Protein AF-A0A7C8F9B9-F1 (afdb_monomer)

pLDDT: mean 73.85, std 21.84, range [35.94, 96.12]

Radius of gyration: 23.68 Å; Cα contacts (8 Å, |Δi|>4): 58; chains: 1; bounding box: 36×31×82 Å

Foldseek 3Di:
DDDDDDDDDDDDDDPDDPPVPVPVPPVVAQLSLLVVLCVVVVDDLCVLCVQLPHDSVVNVCRNVVVDNDPDPSSQVSSCVSSVHRDDD

Mean predicted aligned error: 13.32 Å

Structure (mmCIF, N/CA/C/O backbone):
data_AF-A0A7C8F9B9-F1
#
_entry.id   AF-A0A7C8F9B9-F1
#
loop_
_atom_site.group_PDB
_atom_site.id
_atom_site.type_symbol
_atom_site.label_atom_id
_atom_site.label_alt_id
_atom_site.label_comp_id
_atom_site.label_asym_id
_atom_site.label_entity_id
_atom_site.label_seq_id
_atom_site.pdbx_PDB_ins_code
_atom_site.Cartn_x
_atom_site.Cartn_y
_atom_site.Cartn_z
_atom_site.occupancy
_atom_site.B_iso_or_equiv
_atom_site.auth_seq_id
_atom_site.auth_comp_id
_atom_site.auth_asym_id
_atom_site.auth_atom_id
_atom_site.pdbx_PDB_model_num
ATOM 1 N N . MET A 1 1 ? -25.764 15.127 68.092 1.00 40.88 1 MET A N 1
ATOM 2 C CA . MET A 1 1 ? -24.570 14.253 68.145 1.00 40.88 1 MET A CA 1
ATOM 3 C C . MET A 1 1 ? -23.844 14.382 66.821 1.00 40.88 1 MET A C 1
ATOM 5 O O . MET A 1 1 ? -24.481 14.219 65.792 1.00 40.88 1 MET A O 1
ATOM 9 N N . GLY A 1 2 ? -22.583 14.812 66.854 1.00 40.97 2 GLY A N 1
ATOM 10 C CA . GLY A 1 2 ? -21.777 15.094 65.666 1.00 40.97 2 GLY A CA 1
ATOM 11 C C . GLY A 1 2 ? -20.657 14.081 65.420 1.00 40.97 2 GLY A C 1
ATOM 12 O O . GLY A 1 2 ? -20.551 13.089 66.138 1.00 40.97 2 GLY A O 1
ATOM 13 N N . ARG A 1 3 ? -19.783 14.478 64.478 1.00 42.84 3 ARG A N 1
ATOM 14 C CA . ARG A 1 3 ? -18.569 13.841 63.913 1.00 42.84 3 ARG A CA 1
ATOM 15 C C . ARG A 1 3 ? -18.857 12.966 62.679 1.00 42.84 3 ARG A C 1
ATOM 17 O O . ARG A 1 3 ? -19.699 12.092 62.741 1.00 42.84 3 ARG A O 1
ATOM 24 N N . GLY A 1 4 ? -18.195 13.145 61.538 1.00 40.38 4 GLY A N 1
ATOM 25 C CA . GLY A 1 4 ? -17.048 13.991 61.230 1.00 40.38 4 GLY A CA 1
ATOM 26 C C . GLY A 1 4 ? -16.819 14.108 59.723 1.00 40.38 4 GLY A C 1
ATOM 27 O O . GLY A 1 4 ? -17.351 13.348 58.921 1.00 40.38 4 GLY A O 1
ATOM 28 N N . VAL A 1 5 ? -16.046 15.135 59.398 1.00 48.09 5 VAL A N 1
ATOM 29 C CA . VAL A 1 5 ? -15.694 15.654 58.080 1.00 48.09 5 VAL A CA 1
ATOM 30 C C . VAL A 1 5 ? -14.688 14.729 57.396 1.00 48.09 5 VAL A C 1
ATOM 32 O O . VAL A 1 5 ? -13.700 14.337 58.012 1.00 48.09 5 VAL A O 1
ATOM 35 N N . GLY A 1 6 ? -14.903 14.453 56.112 1.00 37.84 6 GLY A N 1
ATOM 36 C CA . GLY A 1 6 ? -13.895 13.933 55.193 1.00 37.84 6 GLY A CA 1
ATOM 37 C C . GLY A 1 6 ? -13.851 14.826 53.960 1.00 37.84 6 GLY A C 1
ATOM 38 O O . GLY A 1 6 ? -14.624 14.640 53.029 1.00 37.84 6 GLY A O 1
ATOM 39 N N . SER A 1 7 ? -12.984 15.835 54.001 1.00 47.53 7 SER A N 1
ATOM 40 C CA . SER A 1 7 ? -12.593 16.634 52.844 1.00 47.53 7 SER A CA 1
ATOM 41 C C . SER A 1 7 ? -11.615 15.820 52.000 1.00 47.53 7 SER A C 1
ATOM 43 O O . SER A 1 7 ? -10.580 15.410 52.517 1.00 47.53 7 SER A O 1
ATOM 45 N N . PHE A 1 8 ? -11.911 15.645 50.714 1.00 44.94 8 PHE A N 1
ATOM 46 C CA . PHE A 1 8 ? -10.879 15.636 49.683 1.00 44.94 8 PHE A CA 1
ATOM 47 C C . PHE A 1 8 ? -11.314 16.573 48.561 1.00 44.94 8 PHE A C 1
ATOM 49 O O . PHE A 1 8 ? -12.142 16.267 47.708 1.00 44.94 8 PHE A O 1
ATOM 56 N N . SER A 1 9 ? -10.737 17.765 48.622 1.00 42.16 9 SER A N 1
ATOM 57 C CA . SER A 1 9 ?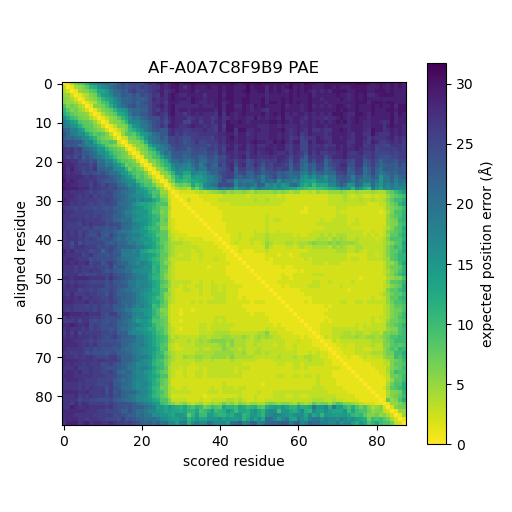 -10.443 18.619 47.485 1.00 42.16 9 SER A CA 1
ATOM 58 C C . SER A 1 9 ? -9.764 17.845 46.351 1.00 42.16 9 SER A C 1
ATOM 60 O O . SER A 1 9 ? -8.826 17.091 46.607 1.00 42.16 9 SER A O 1
ATOM 62 N N . GLY A 1 10 ? -10.128 18.163 45.109 1.00 40.88 10 GLY A N 1
ATOM 63 C CA . GLY A 1 10 ? -9.237 17.993 43.960 1.00 40.88 10 GLY A CA 1
ATOM 64 C C . GLY A 1 10 ? -9.774 17.068 42.878 1.00 40.88 10 GLY A C 1
ATOM 65 O O . GLY A 1 10 ? -9.486 15.883 42.873 1.00 40.88 10 GLY A O 1
ATOM 66 N N . PHE A 1 11 ? -10.493 17.619 41.905 1.00 41.91 11 PHE A N 1
ATOM 67 C CA . PHE A 1 11 ? -9.870 18.034 40.646 1.00 41.91 11 PHE A CA 1
ATOM 68 C C . PHE A 1 11 ? -10.957 18.603 39.731 1.00 41.91 11 PHE A C 1
ATOM 70 O O . PHE A 1 11 ? -11.772 17.884 39.162 1.00 41.91 11 PHE A O 1
ATOM 77 N N . ALA A 1 12 ? -10.932 19.920 39.540 1.00 47.94 12 ALA A N 1
ATOM 78 C CA . ALA A 1 12 ? -11.345 20.457 38.261 1.00 47.94 12 ALA A CA 1
ATOM 79 C C . ALA A 1 12 ? -10.436 19.836 37.193 1.00 47.94 12 ALA A C 1
ATOM 81 O O . ALA A 1 12 ? -9.221 20.008 37.247 1.00 47.94 12 ALA A O 1
ATOM 82 N N . ARG A 1 13 ? -11.015 19.112 36.243 1.00 41.69 13 ARG A N 1
ATOM 83 C CA . ARG A 1 13 ? -10.503 18.957 34.877 1.00 41.69 13 ARG A CA 1
ATOM 84 C C . ARG A 1 13 ? -11.699 18.477 34.063 1.00 41.69 13 ARG A C 1
ATOM 86 O O . ARG A 1 13 ? -12.150 17.357 34.224 1.00 41.69 13 ARG A O 1
ATOM 93 N N . SER A 1 14 ? -12.393 19.431 33.440 1.00 43.06 14 SER A N 1
ATOM 94 C CA . SER A 1 14 ? -12.169 19.746 32.024 1.00 43.06 14 SER A CA 1
ATOM 95 C C . SER A 1 14 ? -12.728 18.579 31.215 1.00 43.06 14 SER A C 1
ATOM 97 O O . SER A 1 14 ? -12.213 17.473 31.301 1.00 43.06 14 SER A O 1
ATOM 99 N N . LEU A 1 15 ? -13.843 18.714 30.491 1.00 45.38 15 LEU A N 1
ATOM 100 C CA . LEU A 1 15 ? -13.846 19.285 29.132 1.00 45.38 15 LEU A CA 1
ATOM 101 C C . LEU A 1 15 ? -12.528 19.046 28.363 1.00 45.38 15 LEU A C 1
ATOM 103 O O . LEU A 1 15 ? -12.140 19.851 27.523 1.00 45.38 15 LEU A O 1
ATOM 107 N N . TYR A 1 16 ? -11.841 17.933 28.650 1.00 37.28 16 TYR A N 1
ATOM 108 C CA . TYR A 1 16 ? -10.816 17.390 27.794 1.00 37.28 16 TYR A CA 1
ATOM 109 C C . TYR A 1 16 ? -11.547 16.540 26.763 1.00 37.28 16 TYR A C 1
ATOM 111 O O . TYR A 1 16 ? -12.052 15.466 27.064 1.00 37.28 16 TYR A O 1
ATOM 119 N 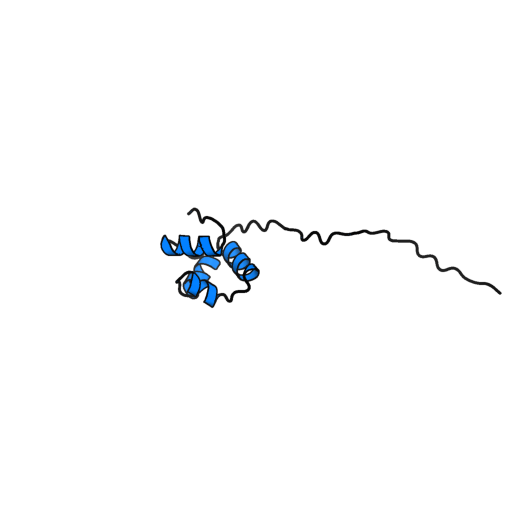N . SER A 1 17 ? -11.877 17.121 25.617 1.00 35.94 17 SER A N 1
ATOM 120 C CA . SER A 1 17 ? -10.946 17.024 24.499 1.00 35.94 17 SER A CA 1
ATOM 121 C C . SER A 1 17 ? -10.462 15.583 24.316 1.00 35.94 17 SER A C 1
ATOM 123 O O . SER A 1 17 ? -9.314 15.252 24.557 1.00 35.94 17 SER A O 1
ATOM 125 N N . VAL A 1 18 ? -11.370 14.717 23.879 1.00 41.62 18 VAL A N 1
ATOM 126 C CA . VAL A 1 18 ? -11.014 13.873 22.741 1.00 41.62 18 VAL A CA 1
ATOM 127 C C . VAL A 1 18 ? -11.403 14.716 21.517 1.00 41.62 18 VAL A C 1
ATOM 129 O O . VAL A 1 18 ? -12.383 14.449 20.841 1.00 41.62 18 VAL A O 1
ATOM 132 N N . ILE A 1 19 ? -10.831 15.914 21.314 1.00 42.06 19 ILE A N 1
ATOM 133 C CA . ILE A 1 19 ? -9.681 16.039 20.404 1.00 42.06 19 ILE A CA 1
ATOM 134 C C . ILE A 1 19 ? -9.233 14.638 20.020 1.00 42.06 19 ILE A C 1
ATOM 136 O O . ILE A 1 19 ? -8.414 14.011 20.681 1.00 42.06 19 ILE A O 1
ATOM 140 N N . ILE A 1 20 ? -9.912 14.116 18.998 1.00 45.06 20 ILE A N 1
ATOM 141 C CA . ILE A 1 20 ? -9.266 13.254 18.031 1.00 45.06 20 ILE A CA 1
ATOM 142 C C . ILE A 1 20 ? -8.008 14.043 17.713 1.00 45.06 20 ILE A C 1
ATOM 144 O O . ILE A 1 20 ? -8.071 15.090 17.066 1.00 45.06 20 ILE A O 1
ATOM 148 N N . GLU A 1 21 ? -6.907 13.650 18.341 1.00 46.25 21 GLU A N 1
ATOM 149 C CA . GLU A 1 21 ? -5.602 13.966 17.825 1.00 46.25 21 GLU A CA 1
ATOM 150 C C . GLU A 1 21 ? -5.665 13.367 16.424 1.00 46.25 21 GLU A C 1
ATOM 152 O O . GLU A 1 21 ? -5.450 12.175 16.216 1.00 46.25 21 GLU A O 1
ATOM 157 N N . GLU A 1 22 ? -6.057 14.195 15.452 1.00 50.91 22 GLU A N 1
ATOM 158 C CA . GLU A 1 22 ? -5.521 14.136 14.108 1.00 50.91 22 GLU A CA 1
ATOM 159 C C . GLU A 1 22 ? -4.014 14.327 14.286 1.00 50.91 22 GLU A C 1
ATOM 161 O O . GLU A 1 22 ? -3.441 15.366 13.971 1.00 50.91 22 GLU A O 1
ATOM 166 N N . GLU A 1 23 ? -3.361 13.331 14.889 1.00 43.69 23 GLU A N 1
ATOM 167 C CA . GLU A 1 23 ? -1.963 13.097 14.668 1.00 43.69 23 GLU A CA 1
ATOM 168 C C . GLU A 1 23 ? -1.918 12.906 13.165 1.00 43.69 23 GLU A C 1
ATOM 170 O O . GLU A 1 23 ? -2.403 11.916 12.607 1.00 43.69 23 GLU A O 1
ATOM 175 N N . ILE A 1 24 ? -1.454 13.959 12.504 1.00 49.53 24 ILE A N 1
ATOM 176 C CA . ILE A 1 24 ? -1.111 13.972 11.103 1.00 49.53 24 ILE A CA 1
ATOM 177 C C . ILE A 1 24 ? -0.003 12.931 11.008 1.00 49.53 24 ILE A C 1
ATOM 179 O O . ILE A 1 24 ? 1.178 13.231 11.156 1.00 49.53 24 ILE A O 1
ATOM 183 N N . TYR A 1 25 ? -0.403 11.667 10.886 1.00 43.53 25 TYR A N 1
ATOM 184 C CA . TYR A 1 25 ? 0.480 10.552 10.638 1.00 43.53 25 TYR A CA 1
ATOM 185 C C . TYR A 1 25 ? 0.954 10.802 9.210 1.00 43.53 25 TYR A C 1
ATOM 187 O O . TYR A 1 25 ? 0.321 10.356 8.248 1.00 43.53 25 TYR A O 1
ATOM 195 N N . GLU A 1 26 ? 1.987 11.638 9.075 1.00 46.56 26 GLU A N 1
ATOM 196 C CA . GLU A 1 26 ? 2.783 11.755 7.866 1.00 46.56 26 GLU A CA 1
ATOM 197 C C . GLU A 1 26 ? 3.390 10.374 7.677 1.00 46.56 26 GLU A C 1
ATOM 199 O O . GLU A 1 26 ? 4.415 10.037 8.270 1.00 46.56 26 GLU A O 1
ATOM 204 N N . ALA A 1 27 ? 2.693 9.519 6.937 1.00 54.56 27 ALA A N 1
ATOM 205 C CA . ALA A 1 27 ? 3.216 8.228 6.557 1.00 54.56 27 ALA A CA 1
ATOM 206 C C . ALA A 1 27 ? 4.492 8.490 5.745 1.00 54.56 27 ALA A C 1
ATOM 208 O O . ALA A 1 27 ? 4.443 8.956 4.606 1.00 54.56 27 ALA A O 1
ATOM 209 N N . LYS A 1 28 ? 5.646 8.252 6.375 1.00 72.44 28 LYS A N 1
ATOM 210 C CA . LYS A 1 28 ? 6.974 8.569 5.840 1.00 72.44 28 LYS A CA 1
ATOM 211 C C . LYS A 1 28 ? 7.341 7.631 4.699 1.00 72.44 28 LYS A C 1
ATOM 213 O O . LYS A 1 28 ? 8.217 7.946 3.896 1.00 72.44 28 LYS A O 1
ATOM 218 N N . THR A 1 29 ? 6.692 6.470 4.631 1.00 83.12 29 THR A N 1
ATOM 219 C CA . THR A 1 29 ? 6.939 5.448 3.615 1.00 83.12 29 THR A CA 1
ATOM 220 C C . THR A 1 29 ? 5.649 4.997 2.933 1.00 83.12 29 THR A C 1
ATOM 222 O O . THR A 1 29 ? 4.572 4.997 3.528 1.00 83.12 29 THR A O 1
ATOM 225 N N . LEU A 1 30 ? 5.765 4.530 1.684 1.00 85.44 30 LEU A N 1
ATOM 226 C CA . LEU A 1 30 ? 4.641 3.966 0.925 1.00 85.44 30 LEU A CA 1
ATOM 227 C C . LEU A 1 30 ? 3.931 2.834 1.686 1.00 85.44 30 LEU A C 1
ATOM 229 O O . LEU A 1 30 ? 2.722 2.660 1.565 1.00 85.44 30 LEU A O 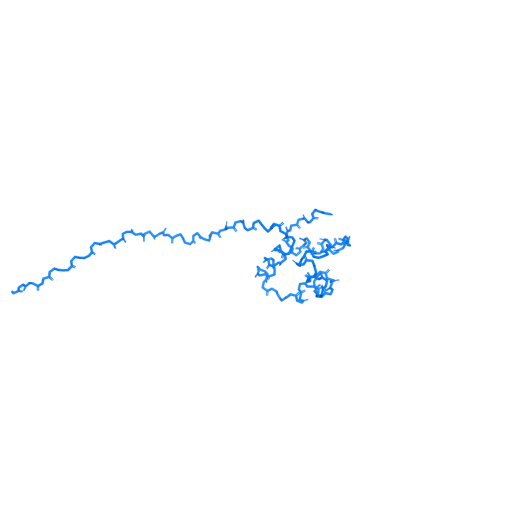1
ATOM 233 N N . GLY A 1 31 ? 4.673 2.054 2.472 1.00 89.00 31 GLY A N 1
ATOM 234 C CA . GLY A 1 31 ? 4.090 0.978 3.261 1.00 89.00 31 GLY A CA 1
ATOM 235 C C . GLY A 1 31 ? 3.211 1.458 4.400 1.00 89.00 31 GLY A C 1
ATOM 236 O O . GLY A 1 31 ? 2.127 0.915 4.587 1.00 89.00 31 GLY A O 1
ATOM 237 N N . GLU A 1 32 ? 3.629 2.511 5.095 1.00 87.94 32 GLU A N 1
ATOM 238 C CA . GLU A 1 32 ? 2.807 3.152 6.122 1.00 87.94 32 GLU A CA 1
ATOM 239 C C . GLU A 1 32 ? 1.554 3.785 5.510 1.00 87.94 32 GLU A C 1
ATOM 241 O O . GLU A 1 32 ? 0.483 3.694 6.103 1.00 87.94 32 GLU A O 1
ATOM 246 N N . GLN A 1 33 ? 1.659 4.358 4.303 1.00 88.69 33 GLN A N 1
ATOM 247 C CA . GLN A 1 33 ? 0.503 4.893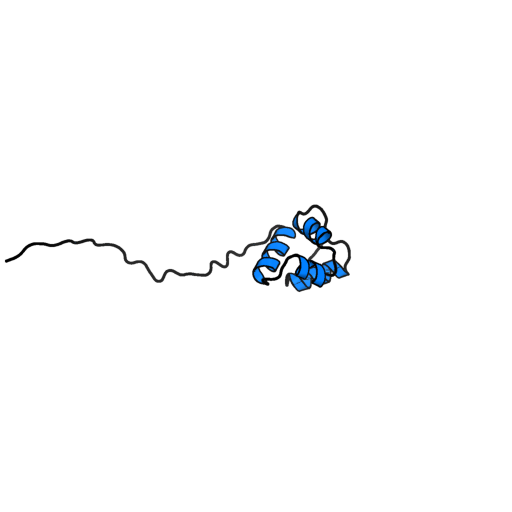 3.573 1.00 88.69 33 GLN A CA 1
ATOM 248 C C . GLN A 1 33 ? -0.503 3.786 3.251 1.00 88.69 33 GLN A C 1
ATOM 250 O O . GLN A 1 33 ? -1.698 3.948 3.487 1.00 88.69 33 GLN A O 1
ATOM 255 N N . ILE A 1 34 ? -0.018 2.639 2.762 1.00 90.12 34 ILE A N 1
ATOM 256 C CA . ILE A 1 34 ? -0.859 1.469 2.489 1.00 90.12 34 ILE A CA 1
ATOM 257 C C . ILE A 1 34 ? -1.509 0.965 3.780 1.00 90.12 34 ILE A C 1
ATOM 259 O O . ILE A 1 34 ? -2.715 0.749 3.790 1.00 90.12 34 ILE A O 1
ATOM 263 N N . ASP A 1 35 ? -0.753 0.796 4.868 1.00 89.88 35 ASP A N 1
ATOM 264 C CA . ASP A 1 35 ? -1.302 0.286 6.132 1.00 89.88 35 ASP A CA 1
ATOM 265 C C . ASP A 1 35 ? -2.334 1.234 6.747 1.00 89.88 35 ASP A C 1
ATOM 267 O O . ASP A 1 35 ? -3.345 0.774 7.278 1.00 89.88 35 ASP A O 1
ATOM 271 N N . LYS A 1 36 ? -2.103 2.547 6.659 1.00 88.75 36 LYS A N 1
ATOM 272 C CA . LYS A 1 36 ? -3.070 3.558 7.085 1.00 88.75 36 LYS A CA 1
ATOM 273 C C . LYS A 1 36 ? -4.346 3.465 6.249 1.00 88.75 36 LYS A C 1
ATOM 275 O O . LYS A 1 36 ? -5.416 3.273 6.809 1.00 88.75 36 LYS A O 1
ATOM 280 N N . ALA A 1 37 ? -4.233 3.476 4.923 1.00 88.69 37 ALA A N 1
ATOM 281 C CA . ALA A 1 37 ? -5.396 3.402 4.040 1.00 88.69 37 ALA A CA 1
ATOM 282 C C . ALA A 1 37 ? -6.179 2.081 4.171 1.00 88.69 37 ALA A C 1
ATOM 284 O O . ALA A 1 37 ? -7.406 2.078 4.100 1.00 88.69 37 ALA A O 1
ATOM 285 N N . VAL A 1 38 ? -5.503 0.952 4.407 1.00 90.31 38 VAL A N 1
ATOM 286 C CA . VAL A 1 38 ? -6.157 -0.339 4.696 1.00 90.31 38 VAL A CA 1
ATOM 287 C C . VAL A 1 38 ? -6.961 -0.252 5.998 1.00 90.31 38 VAL A C 1
ATOM 289 O O . VAL A 1 38 ? -8.126 -0.640 6.024 1.00 90.31 38 VAL A O 1
ATOM 292 N N . LYS A 1 39 ? -6.378 0.309 7.066 1.00 89.00 39 LYS A N 1
ATOM 293 C CA . LYS A 1 39 ? -7.076 0.503 8.348 1.00 89.00 39 LYS A CA 1
ATOM 294 C C . LYS A 1 39 ? -8.265 1.453 8.221 1.00 89.00 39 LYS A C 1
ATOM 296 O O . LYS A 1 39 ? -9.333 1.140 8.736 1.00 89.00 39 LYS A O 1
ATOM 301 N N . ASP A 1 40 ? -8.086 2.567 7.518 1.00 87.38 40 ASP A N 1
ATOM 302 C CA . ASP A 1 40 ? -9.106 3.607 7.370 1.00 87.38 40 ASP A CA 1
ATOM 303 C C . ASP A 1 40 ? -10.272 3.147 6.478 1.00 87.38 40 ASP A C 1
ATOM 305 O O . ASP A 1 40 ? -11.421 3.515 6.714 1.00 87.38 40 ASP A O 1
ATOM 309 N N . SER A 1 41 ? -10.000 2.310 5.468 1.00 87.25 41 SER A N 1
ATOM 310 C CA . SER A 1 41 ? -11.033 1.744 4.587 1.00 87.25 41 SER A CA 1
ATOM 311 C C . SER A 1 41 ? -11.792 0.567 5.204 1.00 87.25 41 SER A C 1
ATOM 313 O O . SER A 1 41 ? -12.903 0.266 4.765 1.00 87.25 41 SER A O 1
ATOM 315 N N . GLY A 1 42 ? -11.205 -0.113 6.195 1.00 91.12 42 GLY A N 1
ATOM 316 C CA . GLY A 1 42 ? -11.742 -1.355 6.757 1.00 91.12 42 GLY A CA 1
ATOM 317 C C . GLY A 1 42 ? -11.709 -2.536 5.781 1.00 91.12 42 GLY A C 1
ATOM 318 O O . GLY A 1 42 ? -12.430 -3.510 5.984 1.00 91.12 42 GLY A O 1
ATOM 319 N N . TRP A 1 43 ? -10.926 -2.440 4.703 1.00 89.75 43 TRP A N 1
ATOM 320 C CA . TRP A 1 43 ? -10.792 -3.502 3.707 1.00 89.75 43 TRP A CA 1
ATOM 321 C C . TRP A 1 43 ? -9.743 -4.520 4.130 1.00 89.75 43 TRP A C 1
ATOM 323 O O . TRP A 1 43 ? -8.735 -4.177 4.752 1.00 89.75 43 TRP A O 1
ATOM 333 N N . GLU A 1 44 ? -9.933 -5.770 3.719 1.00 91.56 44 GLU A N 1
ATOM 334 C CA . GLU A 1 44 ? -8.890 -6.774 3.864 1.00 91.56 44 GLU A CA 1
ATOM 335 C C . GLU A 1 44 ? -7.767 -6.523 2.856 1.00 91.56 44 GLU A C 1
ATOM 337 O O . GLU A 1 44 ? -7.953 -6.010 1.748 1.00 91.56 44 GLU A O 1
ATOM 342 N N . PHE A 1 45 ? -6.556 -6.925 3.228 1.00 89.62 45 PHE A N 1
ATOM 343 C CA . PHE A 1 45 ? -5.366 -6.703 2.408 1.00 89.62 45 PHE A CA 1
ATOM 344 C C . PHE A 1 45 ? -5.482 -7.315 0.997 1.00 89.62 45 PHE A C 1
ATOM 346 O O . PHE A 1 45 ? -4.933 -6.793 0.023 1.00 89.62 45 PHE A O 1
ATOM 353 N N . GLU A 1 46 ? -6.200 -8.430 0.885 1.00 93.06 46 GLU A N 1
ATOM 354 C CA . GLU A 1 46 ? -6.445 -9.159 -0.362 1.00 93.06 46 GLU A CA 1
ATOM 355 C C . GLU A 1 46 ? -7.436 -8.429 -1.277 1.00 93.06 46 GLU A C 1
ATOM 357 O O . GLU A 1 46 ? -7.245 -8.410 -2.499 1.00 93.06 46 GLU A O 1
ATOM 362 N N . ASP A 1 47 ? -8.427 -7.753 -0.697 1.00 93.00 47 ASP A N 1
ATOM 363 C CA . ASP A 1 47 ? -9.384 -6.925 -1.432 1.00 93.00 47 ASP A CA 1
ATOM 364 C C . ASP A 1 47 ? -8.694 -5.689 -2.004 1.00 93.00 47 ASP A C 1
ATOM 366 O O . ASP A 1 47 ? -8.869 -5.352 -3.176 1.00 93.00 47 ASP A O 1
ATOM 370 N N . VAL A 1 48 ? -7.820 -5.059 -1.214 1.00 92.94 48 VAL A N 1
ATOM 371 C CA . VAL A 1 48 ? -7.012 -3.918 -1.664 1.00 92.94 48 VAL A CA 1
ATOM 372 C C . VAL A 1 48 ? -6.079 -4.324 -2.804 1.00 92.94 48 VAL A C 1
ATOM 374 O O . VAL A 1 48 ? -5.982 -3.624 -3.815 1.00 92.94 48 VAL A O 1
ATOM 377 N N . ALA A 1 49 ? -5.420 -5.481 -2.696 1.00 94.75 49 ALA A N 1
ATOM 378 C CA . ALA A 1 49 ? -4.583 -6.007 -3.773 1.00 94.75 49 ALA A CA 1
ATOM 379 C C . ALA A 1 49 ? -5.399 -6.247 -5.055 1.00 94.75 49 ALA A C 1
ATOM 381 O O . ALA A 1 49 ? -4.980 -5.835 -6.142 1.00 94.75 49 ALA A O 1
ATOM 382 N N . SER A 1 50 ? -6.588 -6.835 -4.914 1.00 94.81 50 SER A N 1
ATOM 383 C CA . SER A 1 50 ? -7.511 -7.100 -6.021 1.00 94.81 50 SER A CA 1
ATOM 384 C C . SER A 1 50 ? -8.000 -5.812 -6.684 1.00 94.81 50 SER A C 1
ATOM 386 O O . SER A 1 50 ? -7.989 -5.714 -7.910 1.00 94.81 50 SER A O 1
ATOM 388 N N . PHE A 1 51 ? -8.337 -4.792 -5.896 1.00 91.44 51 PHE A N 1
ATOM 389 C CA . PHE A 1 51 ? -8.751 -3.476 -6.385 1.00 91.44 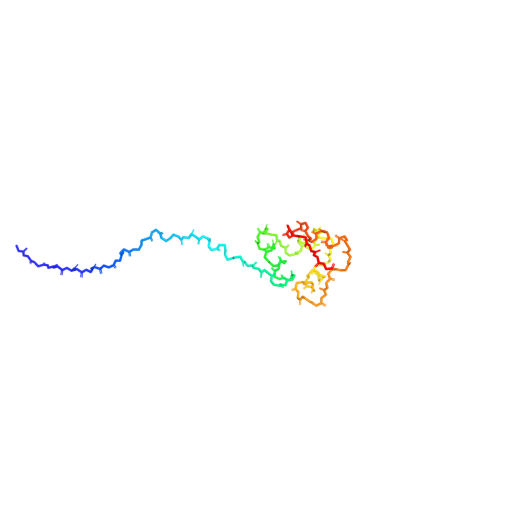51 PHE A CA 1
ATOM 390 C C . PHE A 1 51 ? -7.649 -2.759 -7.166 1.00 91.44 51 PHE A C 1
ATOM 392 O O . PHE A 1 51 ? -7.897 -2.195 -8.231 1.00 91.44 51 PHE A O 1
ATOM 399 N N . ILE A 1 52 ? -6.410 -2.821 -6.676 1.00 91.94 52 ILE A N 1
ATOM 400 C CA . ILE A 1 52 ? -5.253 -2.240 -7.368 1.00 91.94 52 ILE A CA 1
ATOM 401 C C . ILE A 1 52 ? -4.887 -3.052 -8.629 1.00 91.94 52 ILE A C 1
ATOM 403 O O . ILE A 1 52 ? 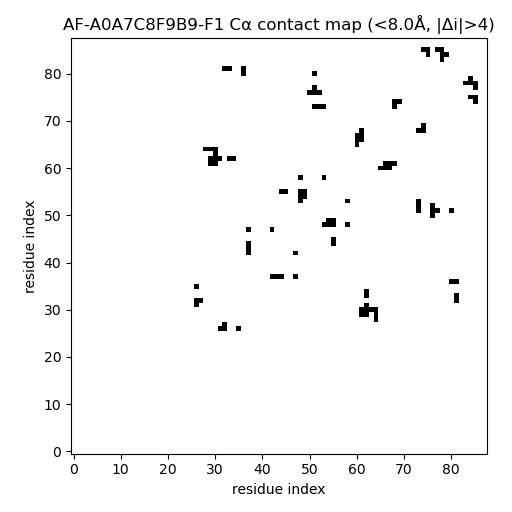-4.199 -2.547 -9.522 1.00 91.94 52 ILE A O 1
ATOM 407 N N . GLY A 1 53 ? -5.359 -4.299 -8.728 1.00 93.88 53 GLY A N 1
ATOM 408 C CA . GLY A 1 53 ? -5.078 -5.208 -9.836 1.00 93.88 53 GLY A CA 1
ATOM 409 C C . GLY A 1 53 ? -3.716 -5.889 -9.716 1.00 93.88 53 GLY A C 1
ATOM 410 O O . GLY A 1 53 ? -3.062 -6.151 -10.726 1.00 93.88 53 GLY A O 1
ATOM 411 N N . VAL A 1 54 ? -3.259 -6.154 -8.489 1.00 95.25 54 VAL A N 1
ATOM 412 C CA . VAL A 1 54 ? -1.994 -6.844 -8.219 1.00 95.25 54 VAL A CA 1
ATOM 413 C C . VAL A 1 54 ? -2.180 -8.067 -7.340 1.00 95.25 54 VAL A C 1
ATOM 415 O O . VAL A 1 54 ? -3.130 -8.196 -6.581 1.00 95.25 54 VAL A O 1
ATOM 418 N N . TRP A 1 55 ? -1.206 -8.969 -7.403 1.00 96.12 55 TRP A N 1
ATOM 419 C CA . TRP A 1 55 ? -1.139 -10.092 -6.481 1.00 96.12 55 TRP A CA 1
ATOM 420 C C . TRP A 1 55 ? -0.878 -9.603 -5.045 1.00 96.12 55 TRP A C 1
ATOM 422 O O . TRP A 1 55 ? -0.051 -8.698 -4.868 1.00 96.12 55 TRP A O 1
ATOM 432 N N . PRO A 1 56 ? -1.459 -10.239 -4.007 1.00 95.06 56 PRO A N 1
ATOM 433 C CA . PRO A 1 56 ? -1.217 -9.868 -2.609 1.00 95.06 56 PRO A CA 1
ATOM 434 C C . PRO A 1 56 ? 0.272 -9.843 -2.239 1.00 95.06 56 PRO A C 1
ATOM 436 O O . PRO A 1 56 ? 0.738 -8.957 -1.523 1.00 95.06 56 PRO A O 1
ATOM 439 N N . ILE A 1 57 ? 1.070 -10.760 -2.797 1.00 95.38 57 ILE A N 1
ATOM 440 C CA . ILE A 1 57 ? 2.523 -10.777 -2.587 1.00 95.38 57 ILE A CA 1
ATOM 441 C C . ILE A 1 57 ? 3.218 -9.517 -3.126 1.00 95.38 57 ILE A C 1
ATOM 443 O O . ILE A 1 57 ? 4.185 -9.043 -2.531 1.00 95.38 57 ILE A O 1
ATOM 447 N N . THR A 1 58 ? 2.722 -8.947 -4.224 1.00 93.75 58 THR A N 1
ATOM 448 C CA . THR A 1 58 ? 3.248 -7.710 -4.808 1.00 93.75 58 THR A CA 1
ATOM 449 C C . THR A 1 58 ? 2.923 -6.521 -3.915 1.00 93.75 58 THR A C 1
ATOM 451 O O . THR A 1 58 ? 3.826 -5.751 -3.589 1.00 93.75 58 THR A O 1
ATOM 454 N N . LEU A 1 59 ? 1.675 -6.416 -3.442 1.00 93.88 59 LEU A N 1
ATOM 455 C CA . LEU A 1 59 ? 1.282 -5.368 -2.499 1.00 93.88 59 LEU A CA 1
ATOM 456 C C . LEU A 1 59 ? 2.084 -5.471 -1.190 1.00 93.88 59 LEU A C 1
ATOM 458 O O . LEU A 1 59 ? 2.555 -4.463 -0.669 1.00 93.88 59 LEU A O 1
ATOM 462 N N . ARG A 1 60 ? 2.343 -6.692 -0.697 1.00 94.12 60 ARG A N 1
ATOM 463 C CA . ARG A 1 60 ? 3.177 -6.921 0.497 1.00 94.12 60 ARG A CA 1
ATOM 464 C C . ARG A 1 60 ? 4.607 -6.424 0.294 1.00 94.12 60 ARG A C 1
ATOM 466 O O . ARG A 1 60 ? 5.174 -5.829 1.206 1.00 94.12 60 ARG A O 1
ATOM 473 N N . ARG A 1 61 ? 5.192 -6.638 -0.888 1.00 92.75 61 ARG A N 1
ATOM 474 C CA . ARG A 1 61 ? 6.543 -6.151 -1.214 1.00 92.75 61 ARG A CA 1
ATOM 475 C C . ARG A 1 61 ? 6.621 -4.629 -1.248 1.00 92.75 61 ARG A C 1
ATOM 477 O O . ARG A 1 61 ? 7.633 -4.094 -0.796 1.00 92.75 61 ARG A O 1
ATOM 484 N N . TRP A 1 62 ? 5.576 -3.963 -1.745 1.00 92.81 62 TRP A N 1
ATOM 485 C CA . TRP A 1 62 ? 5.456 -2.502 -1.695 1.00 92.81 62 TRP A CA 1
ATOM 486 C C . TRP A 1 62 ? 5.321 -2.006 -0.267 1.00 92.81 62 TRP A C 1
ATOM 488 O O . TRP A 1 62 ? 6.027 -1.081 0.125 1.00 92.81 62 TRP A O 1
ATOM 498 N N . ARG A 1 63 ? 4.509 -2.694 0.541 1.00 90.81 63 ARG A N 1
ATOM 499 C CA . ARG A 1 63 ? 4.378 -2.392 1.963 1.00 90.81 63 ARG A CA 1
ATOM 500 C C . ARG A 1 63 ? 5.703 -2.497 2.716 1.00 90.81 63 ARG A C 1
ATOM 502 O O . ARG A 1 63 ? 6.021 -1.667 3.551 1.00 90.81 63 ARG A O 1
ATOM 509 N N . GLN A 1 64 ? 6.496 -3.515 2.411 1.00 90.38 64 GLN A N 1
ATOM 510 C CA . GLN A 1 64 ? 7.803 -3.722 3.037 1.00 90.38 64 GLN A CA 1
ATOM 511 C C . GLN A 1 64 ? 8.907 -2.818 2.462 1.00 90.38 64 GLN A C 1
ATOM 513 O O . GLN A 1 64 ? 10.050 -2.924 2.894 1.00 90.38 64 GLN A O 1
ATOM 518 N N . GLY A 1 65 ? 8.617 -1.995 1.446 1.00 88.50 65 GLY A N 1
ATOM 519 C CA . GLY A 1 65 ? 9.612 -1.148 0.778 1.00 88.50 65 GLY A CA 1
ATOM 520 C C . GLY A 1 65 ? 10.660 -1.913 -0.041 1.00 88.50 65 GLY A C 1
ATOM 521 O O . GLY A 1 65 ? 11.620 -1.321 -0.523 1.00 88.50 65 GLY A O 1
ATOM 522 N N . THR A 1 66 ? 10.492 -3.227 -0.225 1.00 88.50 66 THR A N 1
ATOM 523 C CA . THR A 1 66 ? 11.437 -4.062 -0.995 1.00 88.50 66 THR A CA 1
ATOM 524 C C . THR A 1 66 ? 11.328 -3.830 -2.500 1.00 88.50 66 THR A C 1
ATOM 526 O O . THR A 1 66 ? 12.276 -4.083 -3.235 1.00 88.50 66 THR A O 1
ATOM 529 N N . HIS A 1 67 ? 10.153 -3.404 -2.966 1.00 90.06 67 HIS A N 1
ATOM 530 C CA . HIS A 1 67 ? 9.863 -3.081 -4.359 1.00 90.06 67 HIS A CA 1
ATOM 531 C C . HIS A 1 67 ? 8.945 -1.865 -4.400 1.00 90.06 67 HIS A C 1
ATOM 533 O O . HIS A 1 67 ? 8.168 -1.648 -3.476 1.00 90.06 67 HIS A O 1
ATOM 539 N N . TYR A 1 68 ? 8.968 -1.134 -5.509 1.00 86.88 68 TYR A N 1
ATOM 540 C CA . TYR A 1 68 ? 8.071 -0.007 -5.748 1.00 86.88 68 TYR A CA 1
ATOM 541 C C . TYR A 1 68 ? 7.179 -0.282 -6.964 1.00 86.88 68 TYR A C 1
ATOM 543 O O . TYR A 1 68 ? 7.585 -1.019 -7.871 1.00 86.88 68 TYR A O 1
ATOM 551 N N . PRO A 1 69 ? 5.957 0.276 -7.013 1.00 87.56 69 PRO A N 1
ATOM 552 C CA . PRO A 1 69 ? 5.104 0.164 -8.187 1.00 87.56 69 PRO A CA 1
ATOM 553 C C . PRO A 1 69 ? 5.770 0.878 -9.368 1.00 87.56 69 PRO A C 1
ATOM 555 O O . PRO A 1 69 ? 5.889 2.096 -9.369 1.00 87.56 69 PRO A O 1
ATOM 558 N N . THR A 1 70 ? 6.204 0.142 -10.391 1.00 85.44 70 THR A N 1
ATOM 559 C CA . THR A 1 70 ? 6.812 0.722 -11.607 1.00 85.44 70 THR A CA 1
ATOM 560 C C . THR A 1 70 ? 5.788 0.970 -12.714 1.00 85.44 70 THR A C 1
ATOM 562 O O . THR A 1 70 ? 5.921 1.911 -13.493 1.00 85.44 70 THR A O 1
ATOM 565 N N . ASN A 1 71 ? 4.732 0.156 -12.773 1.00 89.12 71 ASN A N 1
ATOM 566 C CA . ASN A 1 71 ? 3.677 0.279 -13.773 1.00 89.12 71 ASN A CA 1
ATOM 567 C C . ASN A 1 71 ? 2.762 1.476 -13.465 1.00 89.12 71 ASN A C 1
ATOM 569 O O . ASN A 1 71 ? 2.174 1.561 -12.386 1.00 89.12 71 ASN A O 1
ATOM 573 N N . ILE A 1 72 ? 2.581 2.367 -14.445 1.00 88.56 72 ILE A N 1
ATOM 574 C CA . ILE A 1 72 ? 1.747 3.568 -14.312 1.00 88.56 72 ILE A CA 1
ATOM 575 C C . ILE A 1 72 ? 0.285 3.262 -13.957 1.00 88.56 72 ILE A C 1
ATOM 577 O O . ILE A 1 72 ? -0.341 4.040 -13.240 1.00 88.56 72 ILE A O 1
ATOM 581 N N . ARG A 1 73 ? -0.263 2.125 -14.410 1.00 90.38 73 ARG A N 1
ATOM 582 C CA . ARG A 1 73 ? -1.630 1.704 -14.063 1.00 90.38 73 ARG A CA 1
ATOM 583 C C . ARG A 1 73 ? -1.744 1.400 -12.573 1.00 90.38 73 ARG A C 1
ATOM 585 O O . ARG A 1 73 ? -2.665 1.886 -11.930 1.00 90.38 73 ARG A O 1
ATOM 592 N N . HIS A 1 74 ? -0.763 0.689 -12.021 1.00 90.75 74 HIS A N 1
ATOM 593 C CA . HIS A 1 74 ? -0.719 0.385 -10.594 1.00 90.75 74 HIS A CA 1
ATOM 594 C C . HIS A 1 74 ? -0.482 1.639 -9.752 1.00 90.75 74 HIS A C 1
ATOM 596 O O . HIS A 1 74 ? -1.157 1.818 -8.748 1.00 90.75 74 HIS A O 1
ATOM 602 N N . LYS A 1 75 ? 0.414 2.543 -10.183 1.00 87.81 75 LYS A N 1
ATOM 603 C CA . LYS A 1 75 ? 0.618 3.837 -9.509 1.00 87.81 75 LYS A CA 1
ATOM 604 C C . LYS A 1 75 ? -0.688 4.633 -9.428 1.00 87.81 75 LYS A C 1
ATOM 606 O O . LYS A 1 75 ? -0.989 5.190 -8.380 1.00 87.81 75 LYS A O 1
ATOM 611 N N . ARG A 1 76 ? -1.478 4.660 -10.510 1.00 89.31 76 ARG A N 1
ATOM 612 C CA . ARG A 1 76 ? -2.785 5.339 -10.540 1.00 89.31 76 ARG A CA 1
ATOM 613 C C . ARG A 1 76 ? -3.813 4.674 -9.633 1.00 89.31 76 ARG A C 1
ATOM 615 O O . ARG A 1 76 ? -4.428 5.380 -8.848 1.00 89.31 76 ARG A O 1
ATOM 622 N N . ALA A 1 77 ? -3.979 3.356 -9.718 1.00 91.06 77 ALA A N 1
ATOM 623 C CA . ALA A 1 77 ? -4.939 2.636 -8.881 1.00 91.06 77 ALA A CA 1
ATOM 624 C C . ALA A 1 77 ? -4.588 2.747 -7.388 1.00 91.06 77 ALA A C 1
ATOM 626 O O . ALA A 1 77 ? -5.458 3.010 -6.565 1.00 91.06 77 ALA A O 1
ATOM 627 N N . LEU A 1 78 ? -3.298 2.658 -7.052 1.00 90.00 78 LEU A N 1
ATOM 628 C CA . LEU A 1 78 ? -2.817 2.870 -5.691 1.00 90.00 78 LEU A CA 1
ATOM 629 C C . LEU A 1 78 ? -3.005 4.328 -5.240 1.00 90.00 78 LEU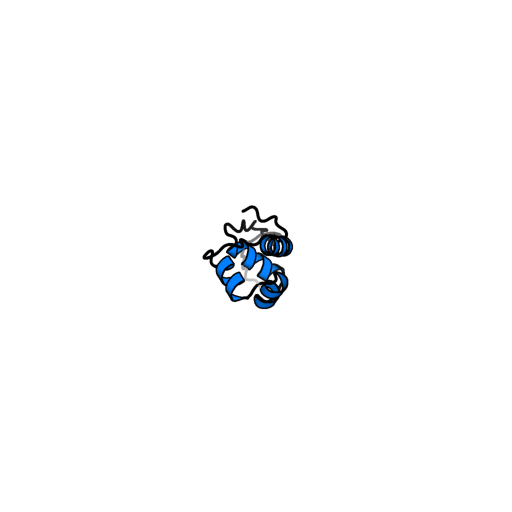 A C 1
ATOM 631 O O . LEU A 1 78 ? -3.459 4.550 -4.130 1.00 90.00 78 LEU A O 1
ATOM 635 N N . SER A 1 79 ? -2.755 5.319 -6.102 1.00 88.44 79 SER A N 1
ATOM 636 C CA . SER A 1 79 ? -3.042 6.734 -5.789 1.00 88.44 79 SER A CA 1
ATOM 637 C C . SER A 1 79 ? -4.535 6.982 -5.538 1.00 88.44 79 SER A C 1
ATOM 639 O O . SER A 1 79 ? -4.899 7.727 -4.637 1.00 88.44 79 SER A O 1
ATOM 641 N N . MET A 1 80 ? -5.413 6.344 -6.322 1.00 88.38 80 MET A N 1
ATOM 642 C CA . MET A 1 80 ? -6.865 6.418 -6.119 1.00 88.38 80 MET A CA 1
ATOM 643 C C . MET A 1 80 ? -7.277 5.801 -4.784 1.00 88.38 80 MET A C 1
ATOM 645 O O . MET A 1 80 ? -8.119 6.370 -4.101 1.00 88.38 80 MET A O 1
ATOM 649 N N . PHE A 1 81 ? -6.673 4.670 -4.413 1.00 88.12 81 PHE A N 1
ATOM 650 C CA . PHE A 1 81 ? -6.926 4.021 -3.129 1.00 88.12 81 PHE A CA 1
ATOM 651 C C . PHE A 1 81 ? -6.437 4.864 -1.943 1.00 88.12 81 PHE A C 1
ATOM 653 O O . PHE A 1 81 ? -7.144 4.998 -0.953 1.00 88.12 81 PHE A O 1
ATOM 660 N N . LEU A 1 82 ? -5.248 5.461 -2.054 1.00 86.75 82 LEU A N 1
ATOM 661 C CA . LEU A 1 82 ? -4.656 6.282 -0.995 1.00 86.75 82 LEU A CA 1
ATOM 662 C C . LEU A 1 82 ? -5.287 7.680 -0.883 1.00 86.75 82 LEU A C 1
ATOM 664 O O . LEU A 1 82 ? -5.072 8.360 0.112 1.00 86.75 82 LEU A O 1
ATOM 668 N N . GLY A 1 83 ? -6.011 8.145 -1.906 1.00 82.12 83 GLY A N 1
ATOM 669 C CA . GLY A 1 83 ? -6.490 9.530 -1.980 1.00 82.12 83 GLY A CA 1
ATOM 670 C C . GLY A 1 83 ? -5.380 10.563 -2.227 1.00 82.12 83 GLY A C 1
ATOM 671 O O . GLY A 1 83 ? -5.645 11.763 -2.224 1.00 82.12 83 GLY A O 1
ATOM 672 N N . GLU A 1 84 ? -4.149 10.116 -2.490 1.00 69.81 84 GLU A N 1
ATOM 673 C CA . GLU A 1 84 ? -2.962 10.954 -2.673 1.00 69.81 84 GLU A CA 1
ATOM 674 C C . GLU A 1 84 ? -2.273 10.667 -4.010 1.00 69.81 84 GLU A C 1
ATOM 676 O O . GLU A 1 84 ? -2.255 9.541 -4.510 1.00 69.81 84 GLU A O 1
ATOM 681 N N .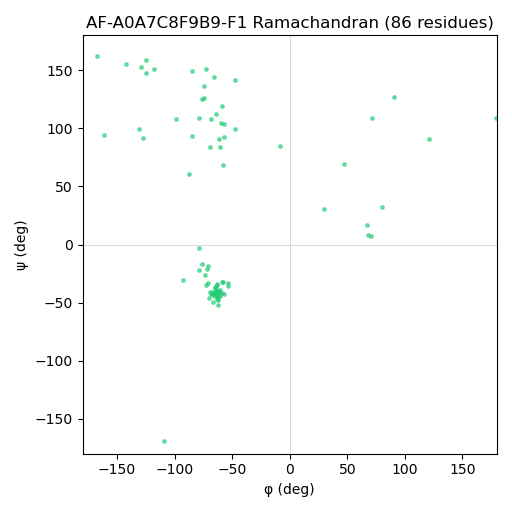 LYS A 1 85 ? -1.655 11.692 -4.606 1.00 59.97 85 LYS A N 1
ATOM 682 C CA . LYS A 1 85 ? -0.883 11.527 -5.841 1.00 59.97 85 LYS A CA 1
ATOM 683 C C . LYS A 1 85 ? 0.485 10.929 -5.514 1.00 59.97 85 LYS A C 1
ATOM 685 O O . LYS A 1 85 ? 1.358 11.637 -5.021 1.00 59.97 85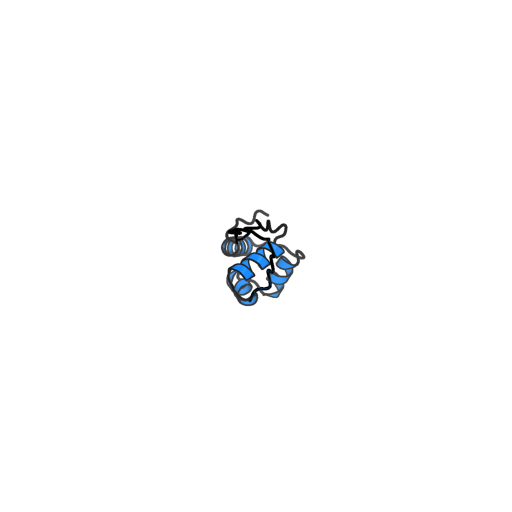 LYS A O 1
ATOM 690 N N . LEU A 1 86 ? 0.712 9.668 -5.882 1.00 58.41 86 LEU A N 1
ATOM 691 C CA . LEU A 1 86 ? 2.044 9.069 -5.800 1.00 58.41 86 LEU A CA 1
ATOM 692 C C . LEU A 1 86 ? 2.976 9.716 -6.831 1.00 58.41 86 LEU A C 1
ATOM 694 O O . LEU A 1 86 ? 2.842 9.497 -8.039 1.00 58.41 86 LEU A O 1
ATOM 698 N N . VAL A 1 87 ? 3.918 10.527 -6.350 1.00 49.28 87 VAL A N 1
ATOM 699 C CA . VAL A 1 87 ? 4.996 11.100 -7.160 1.00 49.28 87 VAL A CA 1
ATOM 700 C C . VAL A 1 87 ? 6.247 10.256 -6.939 1.00 49.28 87 VAL A C 1
ATOM 702 O O . VAL A 1 87 ? 6.850 10.283 -5.873 1.00 49.28 87 VAL A O 1
ATOM 705 N N . GLY A 1 88 ? 6.613 9.485 -7.956 1.00 43.72 88 GLY A N 1
ATOM 706 C CA . GLY A 1 88 ? 7.832 8.683 -8.023 1.00 43.72 88 GLY A CA 1
ATOM 707 C C . GLY A 1 88 ? 7.992 8.075 -9.399 1.00 43.72 88 GLY A C 1
ATOM 708 O O . GLY A 1 88 ? 7.043 8.178 -10.214 1.00 43.72 88 GLY A O 1
#

Secondary structure (DSSP, 8-state):
----------------------------SHHHHHHHHHHHHT--HHHHHHHHTS-HHHHHHHHTTSS---SHHHHHHHHHHHTS----

Sequence (88 aa):
MGRGVGSFSGFARSLYSVIIEEEIYEAKTLGEQIDKAVKDSGWEFEDVASFIGVWPITLRRWRQGTHYPTNIRHKRALSMFLGEKLVG

Nearest PDB structures (foldseek):
  7t5u-assembly1_A  TM=8.648E-01  e=1.863E-02  Escherichia coli
  3qq6-assembly1_A  TM=8.030E-01  e=1.219E-02  Bacillus subtilis
  3zkc-assembly1_A  TM=7.985E-01  e=1.979E-02  Bacillus subtilis subsp. subtilis str. 168
  3zkc-assembly1_B  TM=7.995E-01  e=2.234E-02  Bacillus subtilis subsp. subtilis str. 168
  1b0n-assembly1_A  TM=8.003E-01  e=5.221E-02  Bacillus subtilis

Solvent-accessible surface area (backbone atoms only — not comparable to full-atom values): 5655 Å² total; per-residue (Å²): 139,86,88,82,89,81,88,78,87,85,76,94,71,70,95,68,70,79,64,73,75,76,66,78,74,73,54,88,43,72,20,48,41,49,54,49,41,36,63,76,67,71,52,53,71,60,55,53,16,54,73,40,70,46,54,50,71,57,51,50,32,33,44,70,65,78,43,75,80,79,52,68,67,42,41,48,39,45,18,63,67,60,76,44,87,75,85,126